Protein AF-A0AA38H2R3-F1 (afdb_monomer_lite)

InterPro domains:
  IPR048962 E3 ubiquitin-protein ligase ARIH1-like, UBA-like domain [PF21235] (10-49)

Organism: Taxus chinensis (NCBI:txid29808)

Secondary structure (DSSP, 8-state):
---HHHHHHHHHHHHHHHHHHHT--TTTHHHHHHHTTT-HHHHHHHHHHS-HHHHHHHTT---------------SEEE-TTT--EEEGGGEEEPTTS-EEE--

pLDDT: mean 80.1, std 12.98, range [43.97, 96.19]

Foldseek 3Di:
DQDPVNVVVVVVVLLVVQCVVLVDDSVQSVLLCVVVVNPPVVSVVCCVVDPSCVSCVVSVHDPDPQPVPDPPDPDQWDAAPPPRDIDGPVQWDADSVRHIHGPD

Structure (mmCIF, N/CA/C/O backbone):
data_AF-A0AA38H2R3-F1
#
_entry.id   AF-A0AA38H2R3-F1
#
loop_
_atom_site.group_PDB
_atom_site.id
_atom_site.type_symbol
_atom_site.label_atom_id
_atom_site.label_alt_id
_atom_site.label_comp_id
_atom_site.label_asym_id
_atom_site.label_entity_id
_atom_site.label_seq_id
_atom_site.pdbx_PDB_ins_code
_atom_site.Cartn_x
_atom_site.Cartn_y
_atom_site.Cartn_z
_atom_site.occupancy
_atom_site.B_iso_or_equiv
_atom_site.auth_seq_id
_atom_site.auth_comp_id
_atom_site.auth_asym_id
_atom_site.auth_atom_id
_atom_site.pdbx_PDB_model_num
ATOM 1 N N . VAL A 1 1 ? 1.994 14.498 22.027 1.00 85.25 1 VAL A N 1
ATOM 2 C CA . VAL A 1 1 ? 1.888 14.906 20.605 1.00 85.25 1 VAL A CA 1
ATOM 3 C C . VAL A 1 1 ? 2.120 13.669 19.754 1.00 85.25 1 VAL A C 1
ATOM 5 O O . VAL A 1 1 ? 3.096 12.977 20.011 1.00 85.25 1 VAL A O 1
ATOM 8 N N . ILE A 1 2 ? 1.226 13.349 18.816 1.00 88.44 2 ILE A N 1
ATOM 9 C CA . ILE A 1 2 ? 1.414 12.211 17.901 1.00 88.44 2 ILE A CA 1
ATOM 10 C C . ILE A 1 2 ? 2.418 12.634 16.827 1.00 88.44 2 ILE A C 1
ATOM 12 O O . ILE A 1 2 ? 2.228 13.660 16.177 1.00 88.44 2 ILE A O 1
ATOM 16 N N . THR A 1 3 ? 3.495 11.870 16.656 1.00 96.19 3 THR A N 1
ATOM 17 C CA . THR A 1 3 ? 4.484 12.111 15.599 1.00 96.19 3 THR A CA 1
ATOM 18 C C . THR A 1 3 ? 4.117 11.322 14.345 1.00 96.19 3 THR A C 1
ATOM 20 O O . THR A 1 3 ? 3.440 10.291 14.414 1.00 96.19 3 THR A O 1
ATOM 23 N N . LYS A 1 4 ? 4.606 11.764 13.180 1.00 94.69 4 LYS A N 1
ATOM 24 C CA . LYS A 1 4 ? 4.455 11.009 11.926 1.00 94.69 4 LYS A CA 1
ATOM 25 C C . LYS A 1 4 ? 4.989 9.578 12.068 1.00 94.69 4 LYS A C 1
ATOM 27 O O . LYS A 1 4 ? 4.355 8.645 11.593 1.00 94.69 4 LYS A O 1
ATOM 32 N N . ALA A 1 5 ? 6.111 9.402 12.769 1.00 93.94 5 ALA A N 1
ATOM 33 C CA . ALA A 1 5 ? 6.706 8.091 13.008 1.00 93.94 5 ALA A CA 1
ATOM 34 C C . ALA A 1 5 ? 5.802 7.187 13.862 1.00 93.94 5 ALA A C 1
ATOM 36 O O . ALA A 1 5 ? 5.581 6.038 13.489 1.00 93.94 5 ALA A O 1
ATOM 37 N N . SER A 1 6 ? 5.221 7.707 14.952 1.00 94.31 6 SER A N 1
ATOM 38 C CA . SER A 1 6 ? 4.291 6.924 15.779 1.00 94.31 6 SER A CA 1
ATOM 39 C C . SER A 1 6 ? 3.010 6.558 15.027 1.00 94.31 6 SER A C 1
ATOM 41 O O . SER A 1 6 ? 2.498 5.458 15.200 1.00 94.31 6 SER A O 1
ATOM 43 N N . LEU A 1 7 ? 2.517 7.450 14.157 1.00 93.44 7 LEU A N 1
ATOM 44 C CA . LEU A 1 7 ? 1.342 7.171 13.332 1.00 93.44 7 LEU A CA 1
ATOM 45 C C . LEU A 1 7 ? 1.627 6.066 12.307 1.00 93.44 7 LEU A C 1
ATOM 47 O O . LEU A 1 7 ? 0.848 5.127 12.194 1.00 93.44 7 LEU A O 1
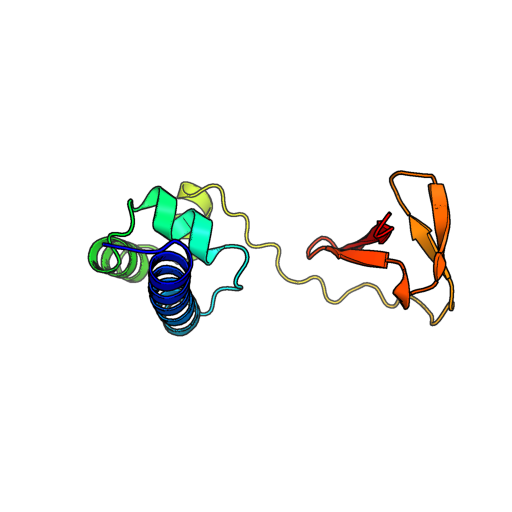ATOM 51 N N . LEU A 1 8 ? 2.758 6.148 11.600 1.00 93.62 8 LEU A N 1
ATOM 52 C CA . LEU A 1 8 ? 3.157 5.134 10.620 1.00 93.62 8 LEU A CA 1
ATOM 53 C C . LEU A 1 8 ? 3.403 3.770 11.273 1.00 93.62 8 LEU A C 1
ATOM 55 O O . LEU A 1 8 ? 3.038 2.750 10.697 1.00 93.62 8 LEU A O 1
ATOM 59 N N . ALA A 1 9 ? 3.993 3.743 12.471 1.00 92.94 9 ALA A N 1
ATOM 60 C CA . ALA A 1 9 ? 4.183 2.506 13.224 1.00 92.94 9 ALA A CA 1
ATOM 61 C C . ALA A 1 9 ? 2.838 1.847 13.565 1.00 92.94 9 ALA A C 1
ATOM 63 O O . ALA A 1 9 ? 2.651 0.669 13.276 1.00 92.94 9 ALA A O 1
ATOM 64 N N . ALA A 1 10 ? 1.880 2.626 14.078 1.00 90.25 10 ALA A N 1
ATOM 65 C CA . ALA A 1 10 ? 0.538 2.125 14.362 1.00 90.25 10 ALA A CA 1
ATOM 66 C C . ALA A 1 10 ? -0.168 1.628 13.088 1.00 90.25 10 ALA A C 1
ATOM 68 O O . ALA A 1 10 ? -0.729 0.539 13.073 1.00 90.25 10 ALA A O 1
ATOM 69 N N . GLN A 1 11 ? -0.097 2.382 11.986 1.00 90.62 11 GLN A N 1
ATOM 70 C CA . GLN A 1 11 ? -0.696 1.975 10.709 1.00 90.62 11 GLN A CA 1
ATOM 71 C C . GLN A 1 11 ? -0.108 0.665 10.171 1.00 90.62 11 GLN A C 1
ATOM 73 O O . GLN A 1 11 ? -0.854 -0.170 9.661 1.00 90.62 11 GLN A O 1
ATOM 78 N N . ARG A 1 12 ? 1.207 0.458 10.314 1.00 91.31 12 ARG A N 1
ATOM 79 C CA . ARG A 1 12 ? 1.875 -0.792 9.917 1.00 91.31 12 ARG A CA 1
ATOM 80 C C . ARG A 1 12 ? 1.404 -1.994 10.726 1.00 91.31 12 ARG A C 1
ATOM 82 O O . ARG A 1 12 ? 1.245 -3.066 10.156 1.00 91.31 12 ARG A O 1
ATOM 89 N N . GLU A 1 13 ? 1.148 -1.822 12.018 1.00 91.31 13 GLU A N 1
ATOM 90 C CA . GLU A 1 13 ? 0.623 -2.895 12.868 1.00 91.31 13 GLU A CA 1
ATOM 91 C C . GLU A 1 13 ? -0.769 -3.351 12.401 1.00 91.31 13 GLU A C 1
ATOM 93 O O . GLU A 1 13 ? -1.012 -4.546 12.222 1.00 91.31 13 GLU A O 1
ATOM 98 N N . TYR A 1 14 ? -1.662 -2.399 12.108 1.00 87.94 14 TYR A N 1
ATOM 99 C CA . TYR A 1 14 ? -2.984 -2.706 11.555 1.00 87.94 14 TYR A CA 1
ATOM 100 C C . TYR A 1 14 ? -2.903 -3.368 10.177 1.00 87.94 14 TYR A C 1
ATOM 102 O O . TYR A 1 14 ? -3.638 -4.322 9.919 1.00 87.94 14 TYR A O 1
ATOM 110 N N . LEU A 1 15 ? -1.999 -2.903 9.308 1.00 89.75 15 LEU A N 1
ATOM 111 C CA . LEU A 1 15 ? -1.758 -3.523 8.004 1.00 89.75 15 LEU A CA 1
ATOM 112 C C . LEU A 1 15 ? -1.318 -4.978 8.146 1.00 89.75 15 LEU A C 1
ATOM 114 O O . LEU A 1 15 ? -1.929 -5.853 7.538 1.00 89.75 15 LEU A O 1
ATOM 118 N N . HIS A 1 16 ? -0.321 -5.240 8.992 1.00 89.25 16 HIS A N 1
ATOM 119 C CA . HIS A 1 16 ? 0.193 -6.587 9.219 1.00 89.25 16 HIS A CA 1
ATOM 120 C C . HIS A 1 16 ? -0.904 -7.531 9.727 1.00 89.25 16 HIS A C 1
ATOM 122 O O . HIS A 1 16 ? -1.074 -8.625 9.197 1.00 89.25 16 HIS A O 1
ATOM 128 N N . LYS A 1 17 ? -1.719 -7.076 10.688 1.00 87.69 17 LYS A N 1
ATOM 129 C CA . LYS A 1 17 ? -2.842 -7.856 11.224 1.00 87.69 17 LYS A CA 1
ATOM 130 C C . LYS A 1 17 ? -3.869 -8.220 10.146 1.00 87.69 17 LYS A C 1
ATOM 132 O O . LYS A 1 17 ? -4.333 -9.356 10.099 1.00 87.69 17 LYS A O 1
ATOM 137 N N . VAL A 1 18 ? -4.231 -7.275 9.277 1.00 86.25 18 VAL A N 1
ATOM 138 C CA . VAL A 1 18 ? -5.182 -7.529 8.181 1.00 86.25 18 VAL A CA 1
ATOM 139 C C . VAL A 1 18 ? -4.585 -8.460 7.127 1.00 86.25 18 VAL A C 1
ATOM 141 O O . VAL A 1 18 ? -5.269 -9.372 6.672 1.00 86.25 18 VAL A O 1
ATOM 144 N N . MET A 1 19 ? -3.314 -8.273 6.766 1.00 86.00 19 MET A N 1
ATOM 145 C CA . MET A 1 19 ? -2.616 -9.156 5.827 1.00 86.00 19 MET A CA 1
ATOM 146 C C . MET A 1 19 ? -2.564 -10.598 6.338 1.00 86.00 19 MET A C 1
ATOM 148 O O . MET A 1 19 ? -2.834 -11.520 5.573 1.00 86.00 19 MET A O 1
ATOM 152 N N . GLU A 1 20 ? -2.272 -10.794 7.625 1.00 85.44 20 GLU A N 1
ATOM 153 C CA . GLU A 1 20 ? -2.201 -12.116 8.249 1.00 85.44 20 GLU A CA 1
ATOM 154 C C . GLU A 1 20 ? -3.572 -12.809 8.285 1.00 85.44 20 GLU A C 1
ATOM 156 O O . GLU A 1 20 ? -3.694 -13.966 7.878 1.00 85.44 20 GLU A O 1
ATOM 161 N N . LEU A 1 21 ? -4.619 -12.091 8.705 1.00 82.94 21 LEU A N 1
ATOM 162 C CA . LEU A 1 21 ? -5.972 -12.643 8.829 1.00 82.94 21 LE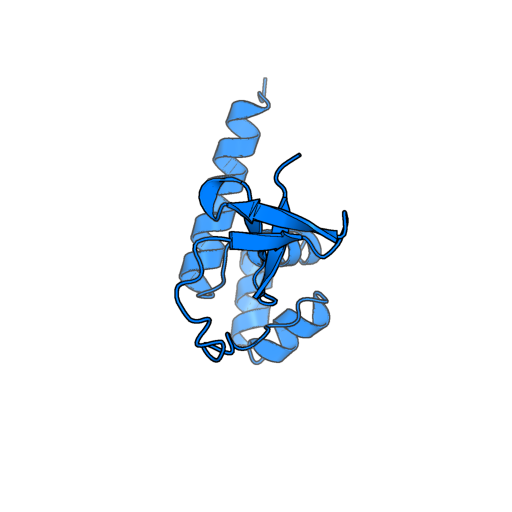U A CA 1
ATOM 163 C C . LEU A 1 21 ? -6.616 -12.950 7.474 1.00 82.94 21 LEU A C 1
ATOM 165 O O . LEU A 1 21 ? -7.297 -13.963 7.334 1.00 82.94 21 LEU A O 1
ATOM 169 N N . LEU A 1 22 ? -6.401 -12.085 6.480 1.00 79.75 22 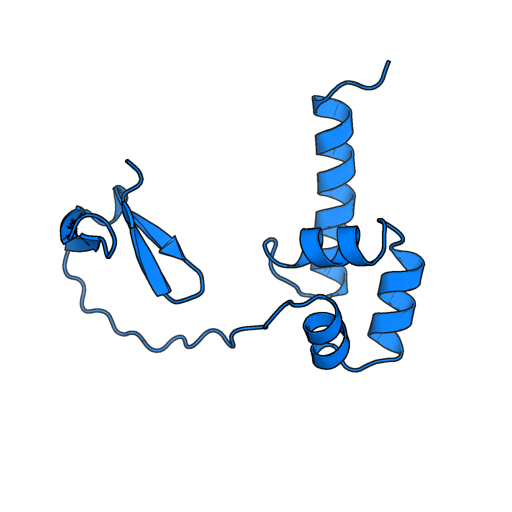LEU A N 1
ATOM 170 C CA . LEU A 1 22 ? -7.037 -12.196 5.165 1.00 79.75 22 LEU A CA 1
ATOM 171 C C . LEU A 1 22 ? -6.148 -12.887 4.119 1.00 79.75 22 LEU A C 1
ATOM 173 O O . LEU A 1 22 ? -6.588 -13.099 2.992 1.00 79.75 22 LEU A O 1
ATOM 177 N N . ARG A 1 23 ? -4.900 -13.230 4.473 1.00 78.94 23 ARG A N 1
ATOM 178 C CA . ARG A 1 23 ? -3.866 -13.766 3.565 1.00 78.94 23 ARG A CA 1
ATOM 179 C C . ARG A 1 23 ? -3.659 -12.905 2.313 1.00 78.94 23 ARG A C 1
ATOM 181 O O . ARG A 1 23 ? -3.451 -13.418 1.214 1.00 78.94 23 ARG A O 1
ATOM 188 N N . LEU A 1 24 ? -3.714 -11.586 2.485 1.00 76.62 24 LEU A N 1
ATOM 189 C CA . LEU A 1 24 ? -3.575 -10.612 1.403 1.00 76.62 24 LEU A CA 1
ATOM 190 C C . LEU A 1 24 ? -2.155 -10.049 1.331 1.00 76.62 24 LEU A C 1
ATOM 192 O O . LEU A 1 24 ? -1.469 -9.904 2.342 1.00 76.62 24 LEU A O 1
ATOM 196 N N . ARG A 1 25 ? -1.739 -9.666 0.122 1.00 75.19 25 ARG A N 1
ATOM 197 C CA . ARG A 1 25 ? -0.497 -8.915 -0.100 1.00 75.19 25 ARG A CA 1
ATOM 198 C C . ARG A 1 25 ? -0.622 -7.471 0.396 1.00 75.19 25 ARG A C 1
ATOM 200 O O . ARG A 1 25 ? -1.718 -6.905 0.429 1.00 75.19 25 ARG A O 1
ATOM 207 N N . GLU A 1 26 ? 0.518 -6.865 0.733 1.00 78.44 26 GLU A N 1
ATOM 208 C CA . GLU A 1 26 ? 0.606 -5.506 1.297 1.00 78.44 26 GLU A CA 1
ATOM 209 C C . GLU A 1 26 ? -0.051 -4.445 0.409 1.00 78.44 26 GLU A C 1
ATOM 211 O O . GLU A 1 26 ? -0.559 -3.455 0.911 1.00 78.44 26 GLU A O 1
ATOM 216 N N . GLN A 1 27 ? -0.114 -4.662 -0.903 1.00 75.75 27 GLN A N 1
ATOM 217 C CA . GLN A 1 27 ? -0.694 -3.707 -1.849 1.00 75.75 27 GLN A CA 1
ATOM 218 C C . GLN A 1 27 ? -2.213 -3.527 -1.682 1.00 75.75 27 GLN A C 1
ATOM 220 O O . GLN A 1 27 ? -2.753 -2.459 -1.960 1.00 75.75 27 GLN A O 1
ATOM 225 N N . HIS A 1 28 ? -2.909 -4.558 -1.198 1.00 82.12 28 HIS A N 1
ATOM 226 C CA . HIS A 1 28 ? -4.372 -4.586 -1.130 1.00 82.12 28 HIS A CA 1
ATOM 227 C C . HIS A 1 28 ? -4.915 -4.194 0.249 1.00 82.12 28 HIS A C 1
ATOM 229 O O . HIS A 1 28 ? -5.987 -3.594 0.356 1.00 82.12 28 HIS A O 1
ATOM 235 N N . ALA A 1 29 ? -4.167 -4.497 1.314 1.00 85.31 29 ALA A N 1
ATOM 236 C CA . ALA A 1 29 ? -4.587 -4.239 2.689 1.00 85.31 29 ALA A CA 1
ATOM 237 C C . ALA A 1 29 ? -4.858 -2.745 3.004 1.00 85.31 29 ALA A C 1
ATOM 239 O O . ALA A 1 29 ? -5.878 -2.468 3.642 1.00 85.31 29 ALA A O 1
ATOM 240 N N . PRO A 1 30 ? -4.051 -1.763 2.540 1.00 86.81 30 PRO A N 1
ATOM 241 C CA . PRO A 1 30 ? -4.323 -0.345 2.761 1.00 86.81 30 PRO A CA 1
ATOM 242 C C . PRO A 1 30 ? -5.636 0.102 2.122 1.00 86.81 30 PRO A C 1
ATOM 244 O O . PRO A 1 30 ? -6.410 0.816 2.755 1.00 86.81 30 PRO A O 1
ATOM 247 N N . THR A 1 31 ? -5.912 -0.341 0.894 1.00 88.25 31 THR A N 1
ATOM 248 C CA . THR A 1 31 ? -7.139 0.003 0.163 1.00 88.25 31 THR A CA 1
ATOM 249 C C . THR A 1 31 ? -8.375 -0.510 0.894 1.00 88.25 31 THR A C 1
ATOM 251 O O . THR A 1 31 ? -9.328 0.245 1.088 1.00 88.25 31 THR A O 1
ATOM 254 N N . LEU A 1 32 ? -8.338 -1.754 1.383 1.00 86.12 32 LEU A N 1
ATOM 255 C CA . LEU A 1 32 ? -9.416 -2.324 2.194 1.00 86.12 32 LEU A CA 1
ATOM 256 C C . LEU A 1 32 ? -9.614 -1.569 3.508 1.00 86.12 32 LEU A C 1
ATOM 258 O O . LEU A 1 32 ? -10.737 -1.196 3.842 1.00 86.12 32 LEU A O 1
ATOM 262 N N . LEU A 1 33 ? -8.529 -1.298 4.237 1.00 88.19 33 LEU A N 1
ATOM 263 C CA . LEU A 1 33 ? -8.595 -0.524 5.474 1.00 88.19 33 LEU A CA 1
ATOM 264 C C . LEU A 1 33 ? -9.210 0.855 5.223 1.00 88.19 33 LEU A C 1
ATOM 266 O O . LEU A 1 33 ? -10.099 1.264 5.960 1.00 88.19 33 LEU A O 1
ATOM 270 N N . ILE A 1 34 ? -8.817 1.554 4.158 1.00 88.31 34 ILE A N 1
ATOM 271 C CA . ILE A 1 34 ? -9.382 2.864 3.813 1.00 88.31 34 ILE A CA 1
ATOM 272 C C . ILE A 1 34 ? -10.866 2.753 3.436 1.00 88.31 34 ILE A C 1
ATOM 274 O O . ILE A 1 34 ? -11.671 3.542 3.938 1.00 88.31 34 ILE A O 1
ATOM 278 N N . HIS A 1 35 ? -11.252 1.770 2.614 1.00 88.12 35 HIS A N 1
ATOM 279 C CA . HIS A 1 35 ? -12.646 1.542 2.212 1.00 88.12 35 HIS A CA 1
ATOM 280 C C . HIS A 1 35 ? -13.558 1.314 3.428 1.00 88.12 35 HIS A C 1
ATOM 282 O O . HIS A 1 35 ? -14.638 1.899 3.534 1.00 88.12 35 HIS A O 1
ATOM 288 N N . HIS A 1 36 ? -13.075 0.542 4.403 1.00 86.94 36 HIS A N 1
ATOM 289 C CA . HIS A 1 36 ? -13.767 0.277 5.664 1.00 86.94 36 HIS A CA 1
ATOM 290 C C . HIS A 1 36 ? -13.488 1.323 6.755 1.00 86.94 36 HIS A C 1
ATOM 292 O O . HIS A 1 36 ? -13.887 1.132 7.899 1.00 86.94 36 HIS A O 1
ATOM 298 N N . ARG A 1 37 ? -12.857 2.459 6.421 1.00 89.00 37 ARG A N 1
ATOM 299 C CA .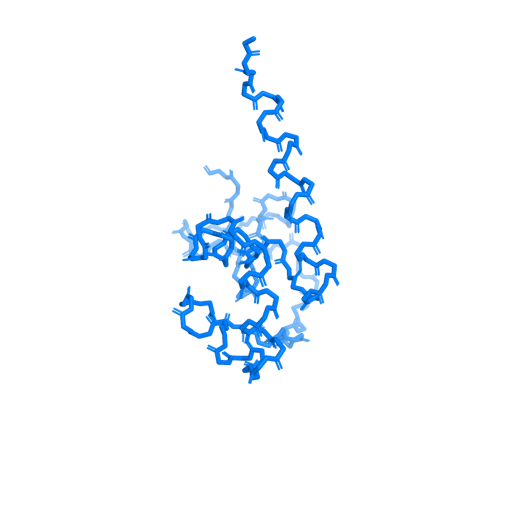 ARG A 1 37 ? -12.554 3.566 7.349 1.00 89.00 37 ARG A CA 1
ATOM 300 C C . ARG A 1 37 ? -11.753 3.141 8.589 1.00 89.00 37 ARG A C 1
ATOM 302 O O . ARG A 1 37 ? -11.960 3.682 9.670 1.00 89.00 37 ARG A O 1
ATOM 309 N N . TRP A 1 38 ? -10.830 2.202 8.411 1.00 88.69 38 TRP A N 1
ATOM 310 C CA . TRP A 1 38 ? -9.984 1.590 9.439 1.00 88.69 38 TRP A CA 1
ATOM 311 C C . TRP A 1 38 ? -10.750 0.787 10.503 1.00 88.69 38 TRP A C 1
ATOM 313 O O . TRP A 1 38 ? -10.181 0.427 11.531 1.00 88.69 38 TRP A O 1
ATOM 323 N N . ASP A 1 39 ? -12.015 0.449 10.242 1.00 88.25 39 ASP A N 1
ATOM 324 C CA . ASP A 1 39 ? -12.809 -0.444 11.084 1.00 88.25 39 ASP A CA 1
ATOM 325 C C . ASP A 1 39 ? -12.494 -1.910 10.747 1.00 88.25 39 ASP A C 1
ATOM 327 O O . ASP A 1 39 ? -13.063 -2.514 9.830 1.00 88.25 39 ASP A O 1
ATOM 331 N N . VAL A 1 40 ? -11.526 -2.469 11.477 1.00 84.69 40 VAL A N 1
ATOM 332 C CA . VAL A 1 40 ? -11.051 -3.847 11.284 1.00 84.69 40 VAL A CA 1
ATOM 333 C C . VAL A 1 40 ? -12.136 -4.867 11.628 1.00 84.69 40 VAL A C 1
ATOM 335 O O . VAL A 1 40 ? -12.222 -5.901 10.974 1.00 84.69 40 VAL A O 1
ATOM 338 N N . GLU A 1 41 ? -12.986 -4.591 12.616 1.00 85.69 41 GLU A N 1
ATOM 339 C CA . GLU A 1 41 ? -14.045 -5.520 13.025 1.00 85.69 41 GLU A CA 1
ATOM 340 C C . GLU A 1 41 ? -15.109 -5.641 11.937 1.00 85.69 41 GLU A C 1
ATOM 342 O O . GLU A 1 41 ? -15.479 -6.750 11.548 1.00 85.69 41 GLU A O 1
ATOM 347 N N . LYS A 1 42 ? -15.530 -4.506 11.368 1.00 85.50 42 LYS A N 1
ATOM 348 C CA . LYS A 1 42 ? -16.456 -4.489 10.234 1.00 85.50 42 LYS A CA 1
ATOM 349 C C . LYS A 1 42 ? -15.863 -5.160 8.998 1.00 85.50 42 LYS A C 1
ATOM 351 O O . LYS A 1 42 ? -16.582 -5.876 8.306 1.00 85.50 42 LYS A O 1
ATOM 356 N N . LEU A 1 43 ? -14.582 -4.928 8.705 1.00 85.12 43 LEU A N 1
ATOM 357 C CA . LEU A 1 43 ? -13.889 -5.598 7.601 1.00 85.12 43 LEU A CA 1
ATOM 358 C C . LEU A 1 43 ? -13.915 -7.122 7.782 1.00 85.12 43 LEU A C 1
ATOM 360 O O . LEU A 1 43 ? -14.278 -7.837 6.853 1.00 85.12 43 LEU A O 1
ATOM 364 N N . LEU A 1 44 ? -13.575 -7.613 8.977 1.00 82.25 44 LEU A N 1
ATOM 365 C CA . LEU A 1 44 ? -13.562 -9.046 9.274 1.00 82.25 44 LEU A CA 1
ATOM 366 C C . LEU A 1 44 ? -14.962 -9.660 9.211 1.00 82.25 44 LEU A C 1
ATOM 368 O O . LEU A 1 44 ? -15.115 -10.726 8.627 1.00 82.25 44 LEU A O 1
ATOM 372 N N . ALA A 1 45 ? -15.981 -8.983 9.747 1.00 84.69 45 ALA A N 1
ATOM 373 C CA . ALA A 1 45 ? -17.365 -9.446 9.656 1.00 84.69 45 ALA A CA 1
ATOM 374 C C . ALA A 1 45 ? -17.813 -9.586 8.193 1.00 84.69 45 ALA A C 1
ATOM 376 O O . ALA A 1 45 ? -18.297 -10.636 7.784 1.00 84.69 45 ALA A O 1
ATOM 377 N N . VAL A 1 46 ? -17.558 -8.562 7.372 1.00 80.81 46 VAL A N 1
ATOM 378 C CA . VAL A 1 46 ? -17.902 -8.584 5.944 1.00 80.81 46 VAL A CA 1
ATOM 379 C C . VAL A 1 46 ? -17.128 -9.673 5.194 1.00 80.81 46 VAL A C 1
ATOM 381 O O . VAL A 1 46 ? -17.706 -10.316 4.325 1.00 80.81 46 VAL A O 1
ATOM 384 N N . PHE A 1 47 ? -15.863 -9.916 5.546 1.00 79.06 47 PHE A N 1
ATOM 385 C CA . PHE A 1 47 ? -15.038 -10.958 4.930 1.00 79.06 47 PHE A CA 1
ATOM 386 C C . PHE A 1 47 ? -15.452 -12.384 5.313 1.00 79.06 47 PHE A C 1
ATOM 388 O O . PHE A 1 47 ? -15.296 -13.302 4.518 1.00 79.06 47 PHE A O 1
ATOM 395 N N . VAL A 1 48 ? -15.962 -12.593 6.528 1.00 78.12 48 VAL A N 1
ATOM 396 C CA . VAL A 1 48 ? -16.509 -13.896 6.937 1.00 78.12 48 VAL A CA 1
ATOM 397 C C . VAL A 1 48 ? -17.861 -14.147 6.266 1.00 78.12 48 VAL A C 1
ATOM 399 O O . VAL A 1 48 ? -18.132 -15.267 5.838 1.00 78.12 48 VAL A O 1
ATOM 402 N N . ASP A 1 49 ? -18.690 -13.108 6.143 1.00 74.56 49 ASP A N 1
ATOM 403 C CA . ASP A 1 49 ? -20.052 -13.219 5.610 1.00 74.56 49 ASP A CA 1
ATOM 404 C C . ASP A 1 49 ? -20.111 -13.252 4.071 1.00 74.56 49 ASP A C 1
ATOM 406 O O . ASP A 1 49 ? -21.047 -13.812 3.493 1.00 74.56 49 ASP A O 1
ATOM 410 N N . LYS A 1 50 ? -19.139 -12.643 3.380 1.00 69.00 50 LYS A N 1
ATOM 411 C CA . LYS A 1 50 ? -19.050 -12.603 1.913 1.00 69.00 50 LYS A CA 1
ATOM 412 C C . LYS A 1 50 ? -17.779 -13.313 1.449 1.00 69.00 50 LYS A C 1
ATOM 414 O O . LYS A 1 50 ? -16.712 -13.072 1.997 1.00 69.00 50 LYS A O 1
ATOM 419 N N . GLU A 1 51 ? -17.863 -14.100 0.374 1.00 68.50 51 GLU A N 1
ATOM 420 C CA . GLU A 1 51 ? -16.671 -14.654 -0.291 1.00 68.50 51 GLU A CA 1
ATOM 421 C C . GLU A 1 51 ? -15.612 -13.565 -0.539 1.00 68.50 51 GLU A C 1
ATOM 423 O O . GLU A 1 51 ? -15.938 -12.448 -0.962 1.00 68.50 51 GLU A O 1
ATOM 428 N N . SER A 1 52 ? -14.344 -13.906 -0.281 1.00 68.81 52 SER A N 1
ATOM 429 C CA . SER A 1 52 ? -13.188 -12.999 -0.319 1.00 68.81 52 SER A CA 1
ATOM 430 C C . SER A 1 52 ? -13.132 -12.150 -1.586 1.00 68.81 52 SER A C 1
ATOM 432 O O . SER A 1 52 ? -12.863 -10.951 -1.527 1.00 68.81 52 SER A O 1
ATOM 434 N N . ASP A 1 53 ? -13.459 -12.751 -2.727 1.00 67.25 53 ASP A N 1
ATOM 435 C CA . ASP A 1 53 ? -13.364 -12.107 -4.035 1.00 67.25 53 ASP A CA 1
ATOM 436 C C . ASP A 1 53 ? -14.416 -11.009 -4.207 1.00 67.25 53 ASP A C 1
ATOM 438 O O . ASP A 1 53 ? -14.149 -9.962 -4.801 1.00 67.25 53 ASP A O 1
ATOM 442 N N . ARG A 1 54 ? -15.602 -11.191 -3.612 1.00 72.50 54 ARG A N 1
ATOM 443 C CA . ARG A 1 54 ? -16.666 -10.181 -3.638 1.00 72.50 54 ARG A CA 1
ATOM 444 C C . ARG A 1 54 ? -16.286 -8.988 -2.766 1.00 72.50 54 ARG A C 1
ATOM 446 O O . ARG A 1 54 ? -16.422 -7.855 -3.224 1.00 72.50 54 ARG A O 1
ATOM 453 N N . CYS A 1 55 ? -15.727 -9.230 -1.577 1.00 72.81 55 CYS A N 1
ATOM 454 C CA . CYS A 1 55 ? -15.190 -8.174 -0.709 1.00 72.81 55 CYS A CA 1
ATOM 455 C C . CYS A 1 55 ? -14.113 -7.333 -1.404 1.00 72.81 55 CYS A C 1
ATOM 457 O O . CYS A 1 55 ? -14.131 -6.106 -1.327 1.00 72.81 55 CYS A O 1
ATOM 459 N N . LEU A 1 56 ? -13.185 -7.990 -2.102 1.00 74.12 56 LEU A N 1
ATOM 460 C CA . LEU A 1 56 ? -12.091 -7.319 -2.804 1.00 74.12 56 LEU A CA 1
ATOM 461 C C . LEU A 1 56 ? -12.619 -6.506 -3.993 1.00 74.12 56 LEU A C 1
ATOM 463 O O . LEU A 1 56 ? -12.265 -5.335 -4.142 1.00 74.12 56 LEU A O 1
ATOM 467 N N . SER A 1 57 ? -13.554 -7.067 -4.765 1.00 76.56 57 SER A N 1
ATOM 468 C CA . SER A 1 57 ? -14.163 -6.371 -5.904 1.00 76.56 57 SER A CA 1
ATOM 469 C C . SER A 1 57 ? -14.931 -5.099 -5.506 1.00 76.56 57 SER A C 1
ATOM 471 O O . SER A 1 57 ? -14.820 -4.084 -6.192 1.00 76.56 57 SER A O 1
ATOM 473 N N . GLU A 1 58 ? -15.644 -5.101 -4.370 1.00 78.81 58 GLU A N 1
ATOM 474 C CA . GLU A 1 58 ? -16.355 -3.919 -3.850 1.00 78.81 58 GLU A CA 1
ATOM 475 C C . GLU A 1 58 ? -15.387 -2.784 -3.477 1.00 78.81 58 GLU A C 1
ATOM 477 O O . GLU A 1 58 ? -15.696 -1.604 -3.660 1.00 78.81 58 GLU A O 1
ATOM 482 N N . ALA A 1 59 ? -14.182 -3.134 -3.021 1.00 78.12 59 ALA A N 1
ATOM 483 C CA . ALA A 1 59 ? -13.110 -2.187 -2.738 1.00 78.12 59 ALA A CA 1
ATOM 484 C C . ALA A 1 59 ? -12.302 -1.781 -3.988 1.00 78.12 59 ALA A C 1
ATOM 486 O O . ALA A 1 59 ? -11.278 -1.113 -3.858 1.00 78.12 59 ALA A O 1
ATOM 487 N N . SER A 1 60 ? -12.751 -2.159 -5.194 1.00 74.38 60 SER A N 1
ATOM 488 C CA . SER A 1 60 ? -12.022 -1.978 -6.463 1.00 74.38 60 SER A CA 1
ATOM 489 C C . SER A 1 60 ? -10.649 -2.662 -6.490 1.00 74.38 60 SER A C 1
ATOM 491 O O . SER A 1 60 ? -9.767 -2.274 -7.253 1.00 74.38 60 SER A O 1
ATOM 493 N N . VAL A 1 61 ? -10.463 -3.690 -5.660 1.00 76.12 61 VAL A N 1
ATOM 494 C CA . VAL A 1 61 ? -9.262 -4.516 -5.636 1.00 76.12 61 VAL A CA 1
ATOM 495 C C . VAL A 1 61 ? -9.493 -5.731 -6.527 1.00 76.12 61 VAL A C 1
ATOM 497 O O . VAL A 1 61 ? -10.263 -6.629 -6.196 1.00 76.12 61 VAL A O 1
ATOM 500 N N . THR A 1 62 ? -8.811 -5.774 -7.667 1.00 68.75 62 THR A N 1
ATOM 501 C CA . THR A 1 62 ? -8.753 -6.971 -8.511 1.00 68.75 62 THR A CA 1
ATOM 502 C C . THR A 1 62 ? -7.595 -7.845 -8.053 1.00 68.75 62 THR A C 1
ATOM 504 O O . THR A 1 62 ? -6.437 -7.461 -8.214 1.00 68.75 62 THR A O 1
ATOM 507 N N . VAL A 1 63 ? -7.890 -9.024 -7.503 1.00 62.28 63 VAL A N 1
ATOM 508 C CA . VAL A 1 63 ? -6.862 -10.041 -7.260 1.00 62.28 63 VAL A CA 1
ATOM 509 C C . VAL A 1 63 ? -6.453 -10.592 -8.617 1.00 62.28 63 VAL A C 1
ATOM 511 O O . VAL A 1 63 ? -7.162 -11.403 -9.205 1.00 62.28 63 VAL A O 1
ATOM 514 N N . LEU A 1 64 ? -5.329 -10.119 -9.151 1.00 56.75 64 LEU A N 1
ATOM 515 C CA . LEU A 1 64 ? -4.695 -10.810 -10.262 1.00 56.75 64 LEU A CA 1
ATOM 516 C C . LEU A 1 64 ? -4.170 -12.131 -9.687 1.00 56.75 64 LEU A C 1
ATOM 518 O O . LEU A 1 64 ? -3.285 -12.112 -8.823 1.00 56.75 64 LEU A O 1
ATOM 522 N N . GLU A 1 65 ? -4.732 -13.268 -10.107 1.00 53.38 65 GLU A N 1
ATOM 523 C CA . GLU A 1 65 ? -4.069 -14.550 -9.876 1.00 53.38 65 GLU A CA 1
ATOM 524 C C . GLU A 1 65 ? -2.657 -14.407 -10.426 1.00 53.38 65 GLU A C 1
ATOM 526 O O . GLU A 1 65 ? -2.477 -14.010 -11.578 1.00 53.38 65 GLU A O 1
ATOM 531 N N . SER A 1 66 ? -1.660 -14.646 -9.575 1.00 47.84 66 SER A N 1
ATOM 532 C CA . SER A 1 66 ? -0.259 -14.608 -9.961 1.00 47.84 66 SER A CA 1
ATOM 533 C C . SER A 1 66 ? -0.060 -15.605 -11.097 1.00 47.84 66 SER A C 1
ATOM 535 O O . SER A 1 66 ? 0.175 -16.790 -10.858 1.00 47.84 66 SER A O 1
ATOM 537 N N . THR A 1 67 ? -0.171 -15.147 -12.341 1.00 43.97 67 THR A N 1
ATOM 538 C CA . THR A 1 67 ? 0.227 -15.915 -13.508 1.00 43.97 67 THR A CA 1
ATOM 539 C C . THR A 1 67 ? 1.730 -16.036 -13.400 1.00 43.97 67 THR A C 1
ATOM 541 O O . THR A 1 67 ? 2.480 -15.172 -13.848 1.00 43.97 67 THR A O 1
ATOM 544 N N . ASN A 1 68 ? 2.181 -17.103 -12.749 1.00 45.53 68 ASN A N 1
ATOM 545 C CA . ASN A 1 68 ? 3.581 -17.479 -12.597 1.00 45.53 68 ASN A CA 1
ATOM 546 C C . ASN A 1 68 ? 4.155 -17.973 -13.943 1.00 45.53 68 ASN A C 1
ATOM 548 O O . ASN A 1 68 ? 4.891 -18.953 -14.018 1.00 45.53 68 ASN A O 1
ATOM 552 N N . SER A 1 69 ? 3.731 -17.341 -15.036 1.00 46.06 69 SER A N 1
ATOM 553 C CA . SER A 1 69 ? 3.802 -17.813 -16.412 1.00 46.06 69 SER A CA 1
ATOM 554 C C . SER A 1 69 ? 4.502 -16.772 -17.270 1.00 46.06 69 SER A C 1
ATOM 556 O O . SER A 1 69 ? 4.021 -16.397 -18.331 1.00 46.06 69 SER A O 1
ATOM 558 N N . CYS A 1 70 ? 5.658 -16.300 -16.821 1.00 44.84 70 CYS A N 1
ATOM 559 C CA . CY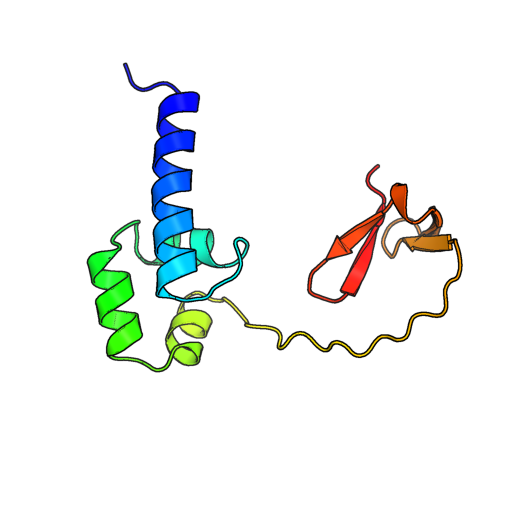S A 1 70 ? 6.635 -15.782 -17.756 1.00 44.84 70 CYS A CA 1
ATOM 560 C C . CYS A 1 70 ? 7.969 -16.419 -17.406 1.00 44.84 70 CYS A C 1
ATOM 562 O O . CYS A 1 70 ? 8.718 -15.955 -16.553 1.00 44.84 70 CYS A O 1
ATOM 564 N N . SER A 1 71 ? 8.236 -17.546 -18.059 1.00 46.00 71 SER A N 1
ATOM 565 C CA . SER A 1 71 ? 9.579 -18.064 -18.266 1.00 46.00 71 SER A CA 1
ATOM 566 C C . SER A 1 71 ? 10.356 -17.046 -19.103 1.00 46.00 71 SER A C 1
ATOM 568 O O . SER A 1 71 ? 10.577 -17.244 -20.296 1.00 46.00 71 SER A O 1
ATOM 570 N N . THR A 1 72 ? 10.717 -15.914 -18.507 1.00 51.62 72 THR A N 1
ATOM 571 C CA . THR A 1 72 ? 11.683 -14.991 -19.085 1.00 51.62 72 THR A CA 1
ATOM 572 C C . THR A 1 72 ? 13.046 -15.625 -18.893 1.00 51.62 72 THR A C 1
ATOM 574 O O . THR A 1 72 ? 13.620 -15.612 -17.807 1.00 51.62 72 THR A O 1
ATOM 577 N N . SER A 1 73 ? 13.514 -16.256 -19.968 1.00 50.84 73 SER A N 1
ATOM 578 C CA . SER A 1 73 ? 14.920 -16.533 -20.244 1.00 50.84 73 SER A CA 1
ATOM 579 C C . SER A 1 73 ? 15.817 -15.480 -19.595 1.00 50.84 73 SER A C 1
ATOM 581 O O . SER A 1 73 ? 15.562 -14.292 -19.782 1.00 50.84 73 SER A O 1
ATOM 583 N N . HIS A 1 74 ? 16.838 -15.932 -18.862 1.00 51.78 74 HIS A N 1
ATOM 584 C CA . HIS A 1 74 ? 17.864 -15.139 -18.178 1.00 51.78 74 HIS A CA 1
ATOM 585 C C . HIS A 1 74 ? 18.666 -14.235 -19.141 1.00 51.78 74 HIS A C 1
ATOM 587 O O . HIS A 1 74 ? 19.861 -14.426 -19.348 1.00 51.78 74 HIS A O 1
ATOM 593 N N . SER A 1 75 ? 18.006 -13.263 -19.763 1.00 58.81 75 SER A N 1
ATOM 594 C CA . SER A 1 75 ? 18.631 -12.087 -20.347 1.00 58.81 75 SER A CA 1
ATOM 595 C C . SER A 1 75 ? 18.959 -11.155 -19.189 1.00 58.81 75 SER A C 1
ATOM 597 O O . SER A 1 75 ? 18.083 -10.839 -18.388 1.00 58.81 75 SER A O 1
ATOM 599 N N . SER A 1 76 ? 20.210 -10.713 -19.092 1.00 74.44 76 SER A N 1
ATOM 600 C CA . SER A 1 76 ? 20.672 -9.748 -18.084 1.00 74.44 76 SER A CA 1
ATOM 601 C C . SER A 1 76 ? 20.062 -8.349 -18.249 1.00 74.44 76 SER A C 1
ATOM 603 O O . SER A 1 76 ? 20.385 -7.446 -17.482 1.00 74.44 76 SER A O 1
ATOM 605 N N . VAL A 1 77 ? 19.221 -8.160 -19.269 1.00 83.00 77 VAL A N 1
ATOM 606 C CA . VAL A 1 77 ? 18.671 -6.872 -19.683 1.00 83.00 77 VAL A CA 1
ATOM 607 C C . VAL A 1 77 ? 17.173 -7.009 -19.952 1.00 83.00 77 VAL A C 1
ATOM 609 O O . VAL A 1 77 ? 16.734 -7.972 -20.593 1.00 83.00 77 VAL A O 1
ATOM 612 N N . VAL A 1 78 ? 16.410 -6.045 -19.443 1.00 85.94 78 VAL A N 1
ATOM 613 C CA . VAL A 1 78 ? 14.953 -5.919 -19.545 1.00 85.94 78 VAL A CA 1
ATOM 614 C C . VAL A 1 78 ? 14.609 -4.515 -20.028 1.00 85.94 78 VAL A C 1
ATOM 616 O O . VAL A 1 78 ? 15.155 -3.529 -19.540 1.00 85.94 78 VAL A O 1
ATOM 619 N N . MET A 1 79 ? 13.688 -4.422 -20.983 1.00 87.06 79 MET A N 1
ATOM 620 C CA . MET A 1 79 ? 13.254 -3.146 -21.547 1.00 87.06 79 MET A CA 1
ATOM 621 C C . MET A 1 79 ? 12.200 -2.493 -20.645 1.00 87.06 79 MET A C 1
ATOM 623 O O . MET A 1 79 ? 11.233 -3.137 -20.234 1.00 87.06 79 MET A O 1
ATOM 627 N N . CYS A 1 80 ? 12.369 -1.206 -20.351 1.00 89.44 80 CYS A N 1
ATOM 628 C CA . CYS A 1 80 ? 11.379 -0.417 -19.627 1.00 89.44 80 CYS A CA 1
ATOM 629 C C . CYS A 1 80 ? 10.228 -0.013 -20.557 1.00 89.44 80 CYS A C 1
ATOM 631 O O . CYS A 1 80 ? 10.438 0.652 -21.570 1.00 89.44 80 CYS A O 1
ATOM 633 N N . ASN A 1 81 ? 8.988 -0.315 -20.166 1.00 83.44 81 ASN A N 1
ATOM 634 C CA . ASN A 1 81 ? 7.803 -0.025 -20.986 1.00 83.44 81 ASN A CA 1
ATOM 635 C C . ASN A 1 81 ? 7.406 1.467 -21.037 1.00 83.44 81 ASN A C 1
ATOM 637 O O . ASN A 1 81 ? 6.420 1.811 -21.687 1.00 83.44 81 ASN A O 1
ATOM 641 N N . ILE A 1 82 ? 8.127 2.347 -20.330 1.00 90.50 82 ILE A N 1
ATOM 642 C CA . ILE A 1 82 ? 7.872 3.797 -20.308 1.00 90.50 82 ILE A CA 1
ATOM 643 C C . ILE A 1 82 ? 8.888 4.537 -21.177 1.00 90.50 82 ILE A C 1
ATOM 645 O O . ILE A 1 82 ? 8.493 5.219 -22.119 1.00 90.50 82 ILE A O 1
ATOM 649 N N . CYS A 1 83 ? 10.184 4.413 -20.873 1.00 92.62 83 CYS A N 1
ATOM 650 C CA . CYS A 1 83 ? 11.231 5.104 -21.630 1.00 92.62 83 CYS A CA 1
ATOM 651 C C . CYS A 1 83 ? 11.682 4.345 -22.885 1.00 92.62 83 CYS A C 1
ATOM 653 O O . CYS A 1 83 ? 12.338 4.944 -23.727 1.00 92.62 83 CYS A O 1
ATOM 655 N N . MET A 1 84 ? 11.289 3.073 -23.036 1.00 89.69 84 MET A N 1
ATOM 656 C CA . MET A 1 84 ? 11.686 2.185 -24.139 1.00 89.69 84 MET A CA 1
ATOM 657 C C . MET A 1 84 ? 13.194 1.886 -24.192 1.00 89.69 84 MET A C 1
ATOM 659 O O . MET A 1 84 ? 13.692 1.454 -25.228 1.00 89.69 84 MET A O 1
ATOM 663 N N . ASP A 1 85 ? 13.903 2.079 -23.075 1.00 91.19 85 ASP A N 1
ATOM 664 C CA . ASP A 1 85 ? 15.320 1.744 -22.938 1.00 91.19 85 ASP A CA 1
ATOM 665 C C . ASP A 1 85 ? 15.523 0.380 -22.274 1.00 91.19 85 ASP A C 1
ATOM 667 O O . ASP A 1 85 ? 14.784 -0.029 -21.372 1.00 91.19 85 ASP A O 1
ATOM 671 N N . ASP A 1 86 ? 16.597 -0.277 -22.690 1.00 90.75 86 ASP A N 1
ATOM 672 C CA . ASP A 1 86 ? 17.130 -1.496 -22.100 1.00 90.75 86 ASP A CA 1
ATOM 673 C C . ASP A 1 86 ? 17.861 -1.187 -20.783 1.00 90.75 86 ASP A C 1
ATOM 675 O O . ASP A 1 86 ? 18.789 -0.376 -20.740 1.00 90.75 86 ASP A O 1
ATOM 679 N N . LYS A 1 87 ? 17.448 -1.841 -19.694 1.00 86.88 87 LYS A N 1
ATOM 680 C CA . LYS A 1 87 ? 17.986 -1.650 -18.340 1.00 86.88 87 LYS A CA 1
ATOM 681 C C . LYS A 1 87 ? 18.432 -2.980 -17.742 1.00 86.88 87 LYS A C 1
ATOM 683 O O . LYS A 1 87 ? 17.882 -4.036 -18.060 1.00 86.88 87 LYS A O 1
ATOM 688 N N . VAL A 1 88 ? 19.430 -2.939 -16.865 1.00 89.75 88 VAL A N 1
ATOM 689 C CA . VAL A 1 88 ? 19.829 -4.127 -16.095 1.00 89.75 88 VAL A CA 1
ATOM 690 C C . VAL A 1 88 ? 18.773 -4.458 -15.043 1.00 89.75 88 VAL A C 1
ATOM 692 O O . VAL A 1 88 ? 17.995 -3.597 -14.628 1.00 89.75 88 VAL A O 1
ATOM 695 N N . GLN A 1 89 ? 18.730 -5.716 -14.608 1.00 83.38 89 GLN A N 1
ATOM 696 C CA . GLN A 1 89 ? 17.687 -6.198 -13.702 1.00 83.38 89 GLN A CA 1
ATOM 697 C C . GLN A 1 89 ? 17.663 -5.450 -12.355 1.00 83.38 89 GLN A C 1
ATOM 699 O O . GLN A 1 89 ? 16.599 -5.289 -11.766 1.00 83.38 89 GLN A O 1
ATOM 704 N N . GLU A 1 90 ? 18.808 -4.955 -11.882 1.00 85.94 90 GLU A N 1
ATOM 705 C CA . GLU A 1 90 ? 18.933 -4.184 -10.640 1.00 85.94 90 GLU A CA 1
ATOM 706 C C . GLU A 1 90 ? 18.371 -2.754 -10.743 1.00 85.94 90 GLU A C 1
ATOM 708 O O . GLU A 1 90 ? 18.050 -2.136 -9.728 1.00 85.94 90 GLU A O 1
ATOM 713 N N . GLU A 1 91 ? 18.240 -2.222 -11.960 1.00 88.00 91 GLU A N 1
ATOM 714 C CA . GLU A 1 91 ? 17.753 -0.861 -12.229 1.00 88.00 91 GLU A CA 1
ATOM 715 C C . GLU A 1 91 ? 16.250 -0.809 -12.515 1.00 88.00 91 GLU A C 1
ATOM 717 O O . GLU A 1 91 ? 15.700 0.273 -12.743 1.00 88.00 91 GLU A O 1
ATOM 722 N N . VAL A 1 92 ? 15.573 -1.960 -12.489 1.00 88.38 92 VAL A N 1
ATOM 723 C CA . VAL A 1 92 ? 14.139 -2.060 -12.750 1.00 88.38 92 VAL A CA 1
ATOM 724 C C . VAL A 1 92 ? 13.374 -2.622 -11.559 1.00 88.38 92 VAL A C 1
ATOM 726 O O . VAL A 1 92 ? 13.823 -3.526 -10.860 1.00 88.38 92 VAL A O 1
ATOM 729 N N . THR A 1 93 ? 12.162 -2.116 -11.361 1.00 89.12 93 THR A N 1
ATOM 730 C CA . THR A 1 93 ? 11.175 -2.688 -10.448 1.00 89.12 93 THR A CA 1
ATOM 731 C C . THR A 1 93 ? 10.112 -3.424 -11.258 1.00 89.12 93 THR A C 1
ATOM 733 O O . THR A 1 93 ? 9.554 -2.887 -12.217 1.00 89.12 93 THR A O 1
ATOM 736 N N . MET A 1 94 ? 9.824 -4.667 -10.867 1.00 86.31 94 MET A N 1
ATOM 737 C CA . MET A 1 94 ? 8.728 -5.457 -11.426 1.00 86.31 94 MET A CA 1
ATOM 738 C C . MET A 1 94 ? 7.443 -5.217 -10.625 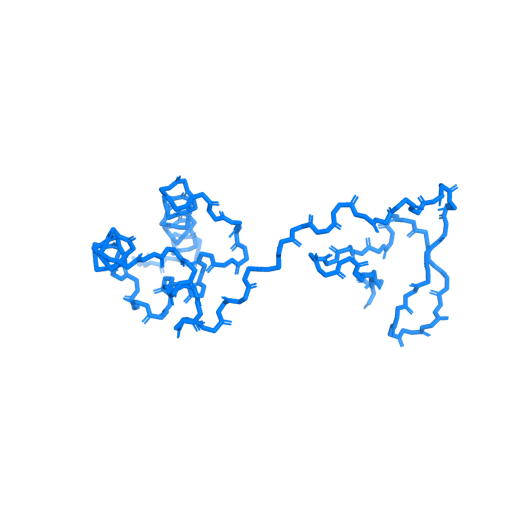1.00 86.31 94 MET A C 1
ATOM 740 O O . MET A 1 94 ? 7.429 -5.325 -9.399 1.00 86.31 94 MET A O 1
ATOM 744 N N . MET A 1 95 ? 6.349 -4.944 -11.330 1.00 83.56 95 MET A N 1
ATOM 745 C CA . MET A 1 95 ? 5.004 -4.847 -10.761 1.00 83.56 95 MET A CA 1
ATOM 746 C C . MET A 1 95 ? 4.326 -6.225 -10.686 1.00 83.56 95 MET A C 1
ATOM 748 O O . MET A 1 95 ? 4.717 -7.161 -11.377 1.00 83.56 95 MET A O 1
ATOM 752 N N . GLU A 1 96 ? 3.247 -6.364 -9.909 1.00 73.69 96 GLU A N 1
ATOM 753 C CA . GLU A 1 96 ? 2.507 -7.640 -9.812 1.00 73.69 96 GLU A CA 1
ATOM 754 C C . GLU A 1 96 ? 1.856 -8.073 -11.133 1.00 73.69 96 GLU A C 1
ATOM 756 O O . GLU A 1 96 ? 1.653 -9.262 -11.357 1.00 73.69 96 GLU A O 1
ATOM 761 N N . CYS A 1 97 ? 1.593 -7.122 -12.035 1.00 78.75 97 CYS A N 1
ATOM 762 C CA . CYS A 1 97 ? 1.186 -7.378 -13.417 1.00 78.75 97 CYS A CA 1
ATOM 763 C C . CYS A 1 97 ? 2.353 -7.799 -14.333 1.00 78.75 97 CYS A C 1
ATOM 765 O O . CYS A 1 97 ? 2.209 -7.785 -15.552 1.00 78.75 97 CYS A O 1
ATOM 767 N N . SER A 1 98 ? 3.509 -8.136 -13.750 1.00 78.56 98 SER A N 1
ATOM 768 C CA . SER A 1 98 ? 4.734 -8.591 -14.419 1.00 78.56 98 SER A CA 1
ATOM 769 C C . SER A 1 98 ? 5.349 -7.592 -15.405 1.00 78.56 98 SER A C 1
ATOM 771 O O . SER A 1 98 ? 6.209 -7.958 -16.204 1.00 78.56 98 SER A O 1
ATOM 773 N N . HIS A 1 99 ? 4.948 -6.322 -15.343 1.00 84.62 99 HIS A N 1
ATOM 774 C CA . HIS A 1 99 ? 5.582 -5.249 -16.101 1.00 84.62 99 HIS A CA 1
ATOM 775 C C . HIS A 1 99 ? 6.803 -4.703 -15.359 1.00 84.62 99 HIS A C 1
ATOM 777 O O . HIS A 1 99 ? 6.772 -4.557 -14.135 1.00 84.62 99 HIS A O 1
ATOM 783 N N . TYR A 1 100 ? 7.852 -4.377 -16.112 1.00 86.12 100 TYR A N 1
ATOM 784 C CA . TYR A 1 100 ? 9.099 -3.813 -15.603 1.00 86.12 100 TYR A CA 1
ATOM 785 C C . TYR A 1 100 ? 9.192 -2.324 -15.928 1.00 86.12 100 TYR A C 1
ATOM 787 O O . TYR A 1 100 ? 8.871 -1.898 -17.042 1.00 86.12 100 TYR A O 1
ATOM 795 N N . PHE A 1 101 ? 9.677 -1.550 -14.961 1.00 91.31 101 PHE A N 1
ATOM 796 C CA . PHE A 1 101 ? 9.902 -0.114 -15.101 1.00 91.31 101 PHE A CA 1
ATOM 797 C C . PHE A 1 101 ? 11.233 0.270 -14.464 1.00 91.31 101 PHE A C 1
ATOM 799 O O . PHE A 1 101 ? 11.593 -0.292 -13.432 1.00 91.31 101 PHE A O 1
ATOM 806 N N . CYS A 1 102 ? 11.961 1.209 -15.069 1.00 92.44 102 CYS A N 1
ATOM 807 C CA . CYS A 1 102 ? 13.188 1.749 -14.487 1.00 92.44 102 CYS A CA 1
ATOM 808 C C . CYS A 1 102 ? 12.906 2.507 -13.180 1.00 92.44 102 CYS A C 1
ATOM 810 O O . CYS A 1 102 ? 11.816 3.043 -12.990 1.00 92.44 102 CYS A O 1
ATOM 812 N N . ASN A 1 103 ? 13.899 2.546 -12.290 1.00 90.81 103 ASN A N 1
ATOM 813 C CA . ASN A 1 103 ? 13.823 3.257 -11.006 1.00 90.81 103 ASN A CA 1
ATOM 814 C C . ASN A 1 103 ? 14.160 4.760 -11.098 1.00 90.81 103 ASN A C 1
ATOM 816 O O . ASN A 1 103 ? 14.099 5.454 -10.082 1.00 90.81 103 ASN A O 1
ATOM 820 N N . GLU A 1 104 ? 14.556 5.230 -12.283 1.00 86.06 104 GLU A N 1
ATOM 821 C CA . GLU A 1 104 ? 14.760 6.649 -12.619 1.00 86.06 104 GLU A CA 1
ATOM 822 C C . GLU A 1 104 ? 13.424 7.347 -12.897 1.00 86.06 104 GLU A C 1
ATOM 824 O O . GLU A 1 104 ? 13.244 8.479 -12.391 1.00 86.06 104 GLU A O 1
#

Radius of gyration: 17.89 Å; chains: 1; bounding box: 41×33×45 Å

Sequence (104 aa):
VITKASLLAAQREYLHKVMELLRLREQHAPTLLIHHRWDVEKLLAVFVDKESDRCLSEASVTVLESTNSCSTSHSSVVMCNICMDDKVQEEVTMMECSHYFCNE